Protein AF-A0A0P9RRL9-F1 (afdb_monomer_lite)

Sequence (139 aa):
MTMYTPGNDREITSEVLLKLRGDALPSLPMACKTCPSAMWQITGKPDRPEAVTVRCYCPVMHTFTWDSRNQEEILDCDHLYQEEDEEDGTGPQLSEEEEEAALPPFLRKQREQQRQQALQADAGPELENPETPEYELDA

Radius of gyration: 31.48 Å; chains: 1; bounding box: 91×53×51 Å

Organism: NCBI:txid251654

Secondary structure (DSSP, 8-state):
--PPPPTTS-----HHHHTS-TTTGGGS-HHHHT-TT-EEEEEEETTEEEEEEEEEEETTTTEEEEESS--------GGGGS------S-S----HHHHHHHS-HHHHHHHHHHHHHHHHHTT----PPP-PPP-----

pLDDT: mean 76.35, std 15.4, range [42.28, 93.81]

Foldseek 3Di:
DPDDQQPVNADQPDPQVVPDDNVVVVLAARALRRQPQKDKDWDADPVCPVRTKIWIAHPVVRDTCDIPVRHDHDNDDVSSVDDPPPPPVCDPPQPPVVVLVPDDPVVNVVVVVVVVVVVVVVCDDDDDDDDDDDDDDDD

Structure (mmCIF, N/CA/C/O backbone):
data_AF-A0A0P9RRL9-F1
#
_entry.id   AF-A0A0P9RRL9-F1
#
loop_
_atom_site.group_PDB
_atom_site.id
_atom_site.type_symbol
_atom_site.label_atom_id
_atom_site.label_alt_id
_atom_site.label_comp_id
_atom_site.label_asym_id
_atom_site.label_entity_id
_atom_site.label_seq_id
_atom_site.pdbx_PDB_ins_code
_atom_site.Cartn_x
_atom_site.Cartn_y
_atom_site.Cartn_z
_atom_site.occupancy
_atom_site.B_iso_or_equiv
_atom_site.auth_seq_id
_atom_site.auth_comp_id
_atom_site.auth_asym_id
_atom_site.auth_atom_id
_atom_site.pdbx_PDB_model_num
ATOM 1 N N . MET A 1 1 ? -4.398 -21.112 12.646 1.00 50.50 1 MET A N 1
ATOM 2 C CA . MET A 1 1 ? -4.816 -19.789 12.142 1.00 50.50 1 MET A CA 1
ATOM 3 C C . MET A 1 1 ? -5.561 -20.034 10.852 1.00 50.50 1 MET A C 1
ATOM 5 O O . MET A 1 1 ? -4.993 -20.657 9.969 1.00 50.50 1 MET A O 1
ATOM 9 N N . THR A 1 2 ? -6.834 -19.660 10.776 1.00 55.03 2 THR A N 1
ATOM 10 C CA . THR A 1 2 ? -7.584 -19.743 9.519 1.00 55.03 2 THR A CA 1
ATOM 11 C C . THR A 1 2 ? -7.047 -18.647 8.610 1.00 55.03 2 THR A C 1
ATOM 13 O O . THR A 1 2 ? -7.141 -17.471 8.958 1.00 55.03 2 THR A O 1
ATOM 16 N N . MET A 1 3 ? -6.396 -19.034 7.519 1.00 65.88 3 MET A N 1
ATOM 17 C CA . MET A 1 3 ? -5.848 -18.095 6.547 1.00 65.88 3 MET A CA 1
ATOM 18 C C . MET A 1 3 ? -7.026 -17.495 5.774 1.00 65.88 3 MET A C 1
ATOM 20 O O . MET A 1 3 ? -7.876 -18.228 5.273 1.00 65.88 3 MET A O 1
ATOM 24 N N . TYR A 1 4 ? -7.139 -16.170 5.773 1.00 77.25 4 TYR A N 1
ATOM 25 C CA . TYR A 1 4 ? -8.175 -15.479 5.013 1.00 77.25 4 TYR A CA 1
ATOM 26 C C . TYR A 1 4 ? -7.800 -15.491 3.528 1.00 77.25 4 TYR A C 1
ATOM 28 O O . TYR A 1 4 ? -6.704 -15.056 3.175 1.00 77.25 4 TYR A O 1
ATOM 36 N N . THR A 1 5 ? -8.713 -15.952 2.674 1.00 78.25 5 THR A N 1
ATOM 37 C CA . THR A 1 5 ? -8.552 -15.936 1.214 1.00 78.25 5 THR A CA 1
ATOM 38 C C . THR A 1 5 ? -9.374 -14.784 0.625 1.00 78.25 5 THR A C 1
ATOM 40 O O . THR A 1 5 ? -10.590 -14.735 0.841 1.00 78.25 5 THR A O 1
ATOM 43 N N . PRO A 1 6 ? -8.749 -13.832 -0.090 1.00 80.81 6 PRO A N 1
ATOM 44 C CA . PRO A 1 6 ? -9.465 -12.795 -0.829 1.00 80.81 6 PRO A CA 1
ATOM 45 C C . PRO A 1 6 ? -10.411 -13.376 -1.891 1.00 80.81 6 PRO A C 1
ATOM 47 O O . PRO A 1 6 ? -10.122 -14.402 -2.491 1.00 80.81 6 PRO A O 1
ATOM 50 N N . GLY A 1 7 ? -11.532 -12.699 -2.161 1.00 78.31 7 GLY A N 1
ATOM 51 C CA . GLY A 1 7 ? -12.529 -13.148 -3.148 1.00 78.31 7 GLY A CA 1
ATOM 52 C C . GLY A 1 7 ? -12.165 -12.904 -4.619 1.00 78.31 7 GLY A C 1
ATOM 53 O O . GLY A 1 7 ? -13.002 -13.137 -5.480 1.00 78.31 7 GLY A O 1
ATOM 54 N N . ASN A 1 8 ? -10.965 -12.391 -4.901 1.00 78.88 8 ASN A N 1
ATOM 55 C CA . ASN A 1 8 ? -10.467 -12.068 -6.243 1.00 78.88 8 ASN A CA 1
ATOM 56 C C . ASN A 1 8 ? -9.329 -13.004 -6.695 1.00 78.88 8 ASN A C 1
ATOM 58 O O . ASN A 1 8 ? -8.570 -12.632 -7.585 1.00 78.88 8 ASN A O 1
ATOM 62 N N . ASP A 1 9 ? -9.171 -14.158 -6.035 1.00 80.56 9 ASP A N 1
ATOM 63 C CA . ASP A 1 9 ? -8.135 -15.178 -6.279 1.00 80.56 9 ASP A CA 1
ATO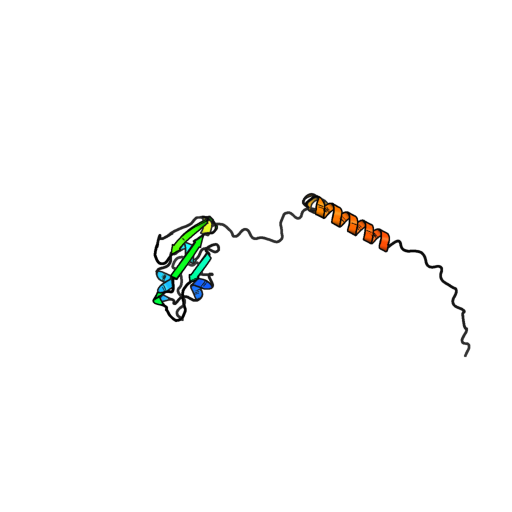M 64 C C . ASP A 1 9 ? -6.678 -14.680 -6.206 1.00 80.56 9 ASP A C 1
ATOM 66 O O . ASP A 1 9 ? -5.743 -15.423 -6.495 1.00 80.56 9 ASP A O 1
ATOM 70 N N . ARG A 1 10 ? -6.460 -13.433 -5.771 1.00 82.25 10 ARG A N 1
ATOM 71 C CA . ARG A 1 10 ? -5.133 -12.864 -5.536 1.00 82.25 10 ARG A CA 1
ATOM 72 C C . ARG A 1 10 ? -4.693 -13.122 -4.103 1.00 82.25 10 ARG A C 1
ATOM 74 O O . ARG A 1 10 ? -5.479 -13.003 -3.162 1.00 82.25 10 ARG A O 1
ATOM 81 N N . GLU A 1 11 ? -3.414 -13.424 -3.930 1.00 86.69 11 GLU A N 1
ATOM 82 C CA . GLU A 1 11 ? -2.833 -13.676 -2.616 1.00 86.69 11 GLU A CA 1
ATOM 83 C C . GLU A 1 11 ? -2.453 -12.371 -1.903 1.00 86.69 11 GLU A C 1
ATOM 85 O O . GLU A 1 11 ? -2.082 -11.370 -2.518 1.00 86.69 11 GLU A O 1
ATOM 90 N N . ILE A 1 12 ? -2.552 -12.374 -0.571 1.00 87.50 12 ILE A N 1
ATOM 91 C CA . ILE A 1 12 ? -2.025 -11.286 0.257 1.00 87.50 12 ILE A CA 1
ATOM 92 C C . ILE A 1 12 ? -0.543 -11.571 0.491 1.00 87.50 12 ILE A C 1
ATOM 94 O O . ILE A 1 12 ? -0.203 -12.471 1.255 1.00 87.50 12 ILE A O 1
ATOM 98 N N . THR A 1 13 ? 0.327 -10.775 -0.124 1.00 85.06 13 THR A N 1
ATOM 99 C CA . THR A 1 13 ? 1.790 -10.915 -0.016 1.00 85.06 13 THR A CA 1
ATOM 100 C C . THR A 1 13 ? 2.397 -10.083 1.119 1.00 85.06 13 THR A C 1
ATOM 102 O O . THR A 1 13 ? 3.557 -10.256 1.481 1.00 85.06 13 THR A O 1
ATOM 105 N N . SER A 1 14 ? 1.628 -9.169 1.720 1.00 86.94 14 SER A N 1
ATOM 106 C CA . SER A 1 14 ? 2.142 -8.277 2.760 1.00 86.94 14 SER A CA 1
ATOM 107 C C . SER A 1 14 ? 2.392 -9.003 4.086 1.00 86.94 14 SER A C 1
ATOM 109 O O . SER A 1 14 ? 1.462 -9.308 4.834 1.00 86.94 14 SER A O 1
ATOM 111 N N . GLU A 1 15 ? 3.666 -9.137 4.456 1.00 87.31 15 GLU A N 1
ATOM 112 C CA . GLU A 1 15 ? 4.121 -9.639 5.764 1.00 87.31 15 GLU A CA 1
ATOM 113 C C . GLU A 1 15 ? 3.523 -8.894 6.964 1.00 87.31 15 GLU A C 1
ATOM 115 O O . GLU A 1 15 ? 3.388 -9.431 8.066 1.00 87.31 15 GLU A O 1
ATOM 120 N N . VAL A 1 16 ? 3.177 -7.621 6.780 1.00 89.44 16 VAL A N 1
ATOM 121 C CA . VAL A 1 16 ? 2.539 -6.821 7.826 1.00 89.44 16 VAL A CA 1
ATOM 122 C C . VAL A 1 16 ? 1.093 -7.265 8.023 1.00 89.44 16 VAL A C 1
ATOM 124 O O . VAL A 1 16 ? 0.664 -7.442 9.161 1.00 89.44 16 VAL A O 1
ATOM 127 N N . LEU A 1 17 ? 0.361 -7.513 6.936 1.00 87.31 17 LEU A N 1
ATOM 128 C CA . LEU A 1 17 ? -1.011 -8.011 7.003 1.00 87.31 17 LEU A CA 1
ATOM 129 C C . LEU A 1 17 ? -1.086 -9.445 7.528 1.00 87.31 17 LEU A C 1
ATOM 131 O O . LEU A 1 17 ? -1.991 -9.752 8.299 1.00 87.31 17 LEU A O 1
ATOM 135 N N . LEU A 1 18 ? -0.113 -10.298 7.199 1.00 86.44 18 LEU A N 1
ATOM 136 C CA . LEU A 1 18 ? -0.049 -11.675 7.708 1.00 86.44 18 LEU A CA 1
ATOM 137 C C . LEU A 1 18 ? 0.092 -11.754 9.240 1.00 86.44 18 LEU A C 1
ATOM 139 O O . LEU A 1 18 ? -0.244 -12.772 9.844 1.00 86.44 18 LEU A O 1
ATOM 143 N N . LYS A 1 19 ? 0.543 -10.674 9.890 1.00 84.50 19 LYS A N 1
ATOM 144 C CA . LYS A 1 19 ? 0.624 -10.562 11.358 1.00 84.50 19 LYS A CA 1
ATOM 145 C C . LYS A 1 19 ? -0.695 -10.140 12.006 1.00 84.50 19 LYS A C 1
ATOM 147 O O . LYS A 1 19 ? -0.826 -10.243 13.228 1.00 84.50 19 LYS A O 1
ATOM 152 N N . LEU A 1 20 ? -1.659 -9.644 11.228 1.00 80.75 20 LEU A N 1
ATOM 153 C CA . LEU A 1 20 ? -2.987 -9.315 11.736 1.00 80.75 20 LEU A CA 1
ATOM 154 C C . LEU A 1 20 ? -3.782 -10.591 12.011 1.00 80.75 20 LEU A C 1
ATOM 156 O O . LEU A 1 20 ? -3.597 -11.634 11.384 1.00 80.75 20 LEU A O 1
ATOM 160 N N . ARG A 1 21 ? -4.704 -10.507 12.970 1.00 71.12 21 ARG A N 1
ATOM 161 C CA . ARG A 1 21 ? -5.669 -11.584 13.185 1.00 71.12 21 ARG A CA 1
ATOM 162 C C . ARG A 1 21 ? -6.618 -11.659 11.984 1.00 71.12 21 ARG A C 1
ATOM 164 O O . ARG A 1 21 ? -6.979 -10.635 11.406 1.00 71.12 21 ARG A O 1
ATOM 171 N N . GLY A 1 22 ? -7.012 -12.877 11.611 1.00 70.44 22 GLY A N 1
ATOM 172 C CA . GLY A 1 22 ? -7.790 -13.128 10.392 1.00 70.44 22 GLY A CA 1
ATOM 173 C C . GLY A 1 22 ? -9.167 -12.456 10.350 1.00 70.44 22 GLY A C 1
ATOM 174 O O . GLY A 1 22 ? -9.708 -12.271 9.269 1.00 70.44 22 GLY A O 1
ATOM 175 N N . ASP A 1 23 ? -9.716 -12.052 11.495 1.00 76.19 23 ASP A N 1
ATOM 176 C CA . ASP A 1 23 ? -10.965 -11.294 11.628 1.00 76.19 23 ASP A CA 1
ATOM 177 C C . ASP A 1 23 ? -10.827 -9.805 11.271 1.00 76.19 23 ASP A C 1
ATOM 179 O O . ASP A 1 23 ? -11.816 -9.184 10.892 1.00 76.19 23 ASP A O 1
ATOM 183 N N . ALA A 1 24 ? -9.619 -9.236 11.333 1.00 77.81 24 ALA A N 1
ATOM 184 C CA . ALA A 1 24 ? -9.356 -7.843 10.961 1.00 77.81 24 ALA A CA 1
ATOM 185 C C . ALA A 1 24 ? -9.098 -7.655 9.454 1.00 77.81 24 ALA A C 1
ATOM 187 O O . ALA A 1 24 ? -9.211 -6.546 8.937 1.00 77.81 24 ALA A O 1
ATOM 188 N N . LEU A 1 25 ? -8.746 -8.727 8.737 1.00 84.19 25 LEU A N 1
ATOM 189 C CA . LEU A 1 25 ? -8.428 -8.673 7.305 1.00 84.19 25 LEU A CA 1
ATOM 190 C C . LEU A 1 25 ? -9.636 -8.341 6.406 1.00 84.19 25 LEU A C 1
ATOM 192 O O . LEU A 1 25 ? -9.457 -7.562 5.469 1.00 84.19 25 LEU A O 1
ATOM 196 N N . PRO A 1 26 ? -10.858 -8.857 6.655 1.00 83.19 26 PRO A N 1
ATOM 197 C CA . PRO A 1 26 ? -12.025 -8.545 5.831 1.00 83.19 26 PRO A CA 1
ATOM 198 C C . PRO A 1 26 ? -12.428 -7.066 5.821 1.00 83.19 26 PRO A C 1
ATOM 200 O O . PRO A 1 26 ? -13.042 -6.637 4.852 1.00 83.19 26 PRO A O 1
ATOM 203 N N . SER A 1 27 ? -12.092 -6.290 6.859 1.00 82.25 27 SER A N 1
ATOM 204 C CA . SER A 1 27 ? -12.400 -4.851 6.927 1.00 82.25 27 SER A CA 1
ATOM 205 C C . SER A 1 27 ? -11.394 -3.960 6.191 1.00 82.25 27 SER A C 1
ATOM 207 O O . SER A 1 27 ? -11.541 -2.742 6.195 1.00 82.25 27 SER A O 1
ATOM 209 N N . LEU A 1 28 ? -10.340 -4.540 5.612 1.00 85.00 28 LEU A N 1
ATOM 210 C CA . LEU A 1 28 ? -9.333 -3.792 4.863 1.00 85.00 28 LEU A CA 1
ATOM 211 C C . LEU A 1 28 ? -9.710 -3.695 3.374 1.00 85.00 28 LEU A C 1
ATOM 213 O O . LEU A 1 28 ? -10.262 -4.652 2.819 1.00 85.00 28 LEU A O 1
ATOM 217 N N . PRO A 1 29 ? -9.356 -2.589 2.691 1.00 86.75 29 PRO A N 1
ATOM 218 C CA . PRO A 1 29 ? -9.648 -2.385 1.275 1.00 86.75 29 PRO A CA 1
ATOM 219 C C . PRO A 1 29 ? -9.068 -3.502 0.403 1.00 86.75 29 PRO A C 1
ATOM 221 O O . PRO A 1 29 ? -7.883 -3.844 0.487 1.00 86.75 29 PRO A O 1
ATOM 224 N N . MET A 1 30 ? -9.921 -4.064 -0.459 1.00 84.9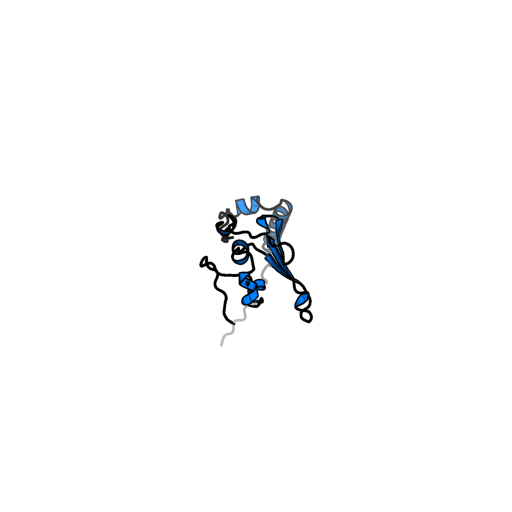4 30 MET A N 1
ATOM 225 C CA . MET A 1 30 ? -9.588 -5.237 -1.267 1.00 84.94 30 MET A CA 1
ATOM 226 C C . MET A 1 30 ? -8.501 -4.959 -2.306 1.00 84.94 30 MET A C 1
ATOM 228 O O . MET A 1 30 ? -7.627 -5.807 -2.480 1.00 84.94 30 MET A O 1
ATOM 232 N N . ALA A 1 31 ? -8.503 -3.788 -2.948 1.00 89.62 31 ALA A N 1
ATOM 233 C CA . ALA A 1 31 ? -7.460 -3.449 -3.908 1.00 89.62 31 ALA A CA 1
ATOM 234 C C . ALA A 1 31 ? -6.088 -3.376 -3.216 1.00 89.62 31 ALA A C 1
ATOM 236 O O . ALA A 1 31 ? -5.162 -4.108 -3.555 1.00 89.62 31 ALA A O 1
ATOM 237 N N . CYS A 1 32 ? -5.968 -2.565 -2.162 1.00 91.12 32 CYS A N 1
ATOM 238 C CA . CYS A 1 32 ? -4.683 -2.332 -1.502 1.00 91.12 32 CYS A CA 1
ATOM 239 C C . CYS A 1 32 ? -4.120 -3.557 -0.767 1.00 91.12 32 CYS A C 1
ATOM 241 O O . CYS A 1 32 ? -2.904 -3.664 -0.631 1.00 91.12 32 CYS A O 1
ATOM 243 N N . LYS A 1 33 ? -4.951 -4.493 -0.284 1.00 89.44 33 LYS A N 1
ATOM 244 C CA . LYS A 1 33 ? -4.440 -5.693 0.412 1.00 89.44 33 LYS A CA 1
ATOM 245 C C . LYS A 1 33 ? -3.726 -6.684 -0.521 1.00 89.44 33 LYS A C 1
ATOM 247 O O . LYS A 1 33 ? -2.947 -7.497 -0.038 1.00 89.44 33 LYS A O 1
ATOM 252 N N . THR A 1 34 ? -4.015 -6.625 -1.825 1.00 90.12 34 THR A N 1
ATOM 253 C CA . THR A 1 34 ? -3.434 -7.505 -2.863 1.00 90.12 34 THR A CA 1
ATOM 254 C C . THR A 1 34 ? -2.515 -6.755 -3.832 1.00 90.12 34 THR A C 1
ATOM 256 O O . THR A 1 34 ? -2.052 -7.326 -4.813 1.00 90.12 34 THR A O 1
ATOM 259 N N . CYS A 1 35 ? -2.256 -5.470 -3.572 1.00 90.56 35 CYS A N 1
ATOM 260 C CA . CYS A 1 35 ? -1.373 -4.648 -4.390 1.00 90.56 35 CYS A CA 1
ATOM 261 C C . CYS A 1 35 ? 0.090 -4.862 -3.981 1.00 90.56 35 CYS A C 1
ATOM 263 O O . CYS A 1 35 ? 0.399 -4.658 -2.803 1.00 90.56 35 CYS A O 1
ATOM 265 N N . PRO A 1 36 ? 0.997 -5.192 -4.919 1.00 87.88 36 PRO A N 1
ATOM 266 C CA . PRO A 1 36 ? 2.409 -5.419 -4.601 1.00 87.88 36 PRO A CA 1
ATOM 267 C C . PRO A 1 36 ? 3.105 -4.147 -4.107 1.00 87.88 36 PRO A C 1
ATOM 269 O O . PRO A 1 36 ? 3.972 -4.193 -3.239 1.00 87.88 36 PRO A O 1
ATOM 272 N N . SER A 1 37 ? 2.677 -2.980 -4.591 1.00 90.50 37 SER A N 1
ATOM 273 C CA . SER A 1 37 ? 3.256 -1.696 -4.188 1.00 90.50 37 SER A CA 1
ATOM 274 C C . SER A 1 37 ? 2.655 -1.123 -2.902 1.00 90.50 37 SER A C 1
ATOM 276 O O . SER A 1 37 ? 3.139 -0.106 -2.406 1.00 90.50 37 SER A O 1
ATOM 278 N N . ALA A 1 38 ? 1.592 -1.713 -2.348 1.00 92.62 38 ALA A N 1
ATOM 279 C CA . ALA A 1 38 ? 0.967 -1.182 -1.141 1.00 92.62 38 ALA A CA 1
ATOM 280 C C . ALA A 1 38 ? 1.846 -1.415 0.094 1.00 92.62 38 ALA A C 1
ATOM 282 O O . ALA A 1 38 ? 2.149 -2.546 0.477 1.00 92.62 38 ALA A O 1
ATOM 283 N N . MET A 1 39 ? 2.197 -0.328 0.782 1.00 93.75 39 MET A N 1
ATOM 284 C CA . MET A 1 39 ? 2.975 -0.394 2.013 1.00 93.75 39 MET A CA 1
ATOM 285 C C . MET A 1 39 ? 2.055 -0.348 3.229 1.00 93.75 39 MET A C 1
ATOM 287 O O . MET A 1 39 ? 1.491 0.693 3.573 1.00 93.75 39 MET A O 1
ATOM 291 N N . TRP A 1 40 ? 1.936 -1.486 3.907 1.00 93.38 40 TRP A N 1
ATOM 292 C CA . TRP A 1 40 ? 1.155 -1.623 5.132 1.00 93.38 40 TRP A CA 1
ATOM 293 C C . TRP A 1 40 ? 2.015 -1.388 6.368 1.00 93.38 40 TRP A C 1
ATOM 295 O O . TRP A 1 40 ? 3.142 -1.866 6.464 1.00 93.38 40 TRP A O 1
ATOM 305 N N . GLN A 1 41 ? 1.472 -0.664 7.342 1.00 92.56 41 GLN A N 1
ATOM 306 C CA . GLN A 1 41 ? 2.142 -0.357 8.601 1.00 92.56 41 GLN A CA 1
ATOM 307 C C . GLN A 1 41 ? 1.206 -0.644 9.772 1.00 92.56 41 GLN A C 1
ATOM 309 O O . GLN A 1 41 ? 0.059 -0.198 9.784 1.00 92.56 41 GLN A O 1
ATOM 314 N N . ILE A 1 42 ? 1.720 -1.349 10.779 1.00 89.38 42 ILE A N 1
ATOM 315 C CA . ILE A 1 42 ? 1.072 -1.505 12.082 1.00 89.38 42 ILE A CA 1
ATOM 316 C C . ILE A 1 42 ? 1.844 -0.635 13.066 1.00 89.38 42 ILE A C 1
ATOM 318 O O . ILE A 1 42 ? 3.038 -0.840 13.279 1.00 89.38 42 ILE A O 1
ATOM 322 N N . THR A 1 43 ? 1.170 0.337 13.669 1.00 87.38 43 THR A N 1
ATOM 323 C CA . THR A 1 43 ? 1.760 1.218 14.683 1.00 87.38 43 THR A CA 1
ATOM 324 C C . THR A 1 43 ? 0.923 1.179 15.950 1.00 87.38 43 THR A C 1
ATOM 326 O O . THR A 1 43 ? -0.292 1.044 15.886 1.00 87.38 43 THR A O 1
ATOM 329 N N . GLY A 1 44 ? 1.559 1.266 17.112 1.00 85.25 44 GLY A N 1
ATOM 330 C CA . GLY A 1 44 ? 0.892 1.133 18.406 1.00 85.25 44 GLY A CA 1
ATOM 331 C C . GLY A 1 44 ? 1.775 0.383 19.389 1.00 85.25 44 GLY A C 1
ATOM 332 O O . GLY A 1 44 ? 2.919 0.050 19.071 1.00 85.25 44 GLY A O 1
ATOM 333 N N . LYS A 1 45 ? 1.261 0.132 20.595 1.00 80.75 45 LYS A N 1
ATOM 334 C CA . LYS A 1 45 ? 2.000 -0.632 21.601 1.00 80.75 45 LYS A CA 1
ATOM 335 C C . LYS A 1 45 ? 1.411 -2.038 21.768 1.00 80.75 45 LYS A C 1
ATOM 337 O O . LYS A 1 45 ? 0.191 -2.149 21.859 1.00 80.75 45 LYS A O 1
ATOM 342 N N . PRO A 1 46 ? 2.232 -3.102 21.850 1.00 73.00 46 PRO A N 1
ATOM 343 C CA . PRO A 1 46 ? 1.736 -4.477 21.975 1.00 73.00 46 PRO A CA 1
ATOM 344 C C . PRO A 1 46 ? 0.901 -4.726 23.239 1.00 73.00 46 PRO A C 1
ATOM 346 O O . PRO A 1 46 ? 0.001 -5.558 23.232 1.00 73.00 46 PRO A O 1
ATOM 349 N N . ASP A 1 47 ? 1.194 -3.999 24.319 1.00 82.00 47 ASP A N 1
ATOM 350 C CA . ASP A 1 47 ? 0.488 -4.039 25.605 1.00 82.00 47 ASP A CA 1
ATOM 351 C C . ASP A 1 47 ? -0.871 -3.322 25.578 1.00 82.00 47 ASP A C 1
ATOM 353 O O . ASP A 1 47 ? -1.643 -3.443 26.528 1.00 82.00 47 ASP A O 1
ATOM 357 N N . ARG A 1 48 ? -1.168 -2.584 24.501 1.00 82.38 48 ARG A N 1
ATOM 358 C CA . ARG A 1 48 ? -2.394 -1.798 24.313 1.00 82.38 48 ARG A CA 1
ATOM 359 C C . ARG A 1 48 ? -2.986 -2.054 22.931 1.00 82.38 48 ARG A C 1
ATOM 361 O O . ARG A 1 48 ? -2.791 -1.237 22.024 1.00 82.38 48 ARG A O 1
ATOM 368 N N . PRO A 1 49 ? -3.681 -3.187 22.739 1.00 75.19 49 PRO A N 1
ATOM 369 C CA . PRO A 1 49 ? -4.257 -3.551 21.447 1.00 75.19 49 PRO A CA 1
ATOM 370 C C . PRO A 1 49 ? -5.211 -2.480 20.896 1.00 75.19 49 PRO A C 1
ATOM 372 O O . PRO A 1 49 ? -5.293 -2.302 19.688 1.00 75.19 49 PRO A O 1
ATOM 375 N N . GLU A 1 50 ? -5.875 -1.712 21.757 1.00 78.50 50 GLU A N 1
ATOM 376 C CA . GLU A 1 50 ? -6.750 -0.595 21.390 1.00 78.50 50 GLU A CA 1
ATOM 377 C C . GLU A 1 50 ? -6.011 0.607 20.780 1.00 78.50 50 GLU A C 1
ATOM 379 O O . GLU A 1 50 ? -6.617 1.430 20.098 1.00 78.50 50 GLU A O 1
ATOM 384 N N . ALA A 1 51 ? -4.703 0.722 21.024 1.00 79.38 51 ALA A N 1
ATOM 385 C CA . ALA A 1 51 ? -3.848 1.755 20.447 1.00 79.38 51 ALA A CA 1
ATOM 386 C C . ALA A 1 51 ? -3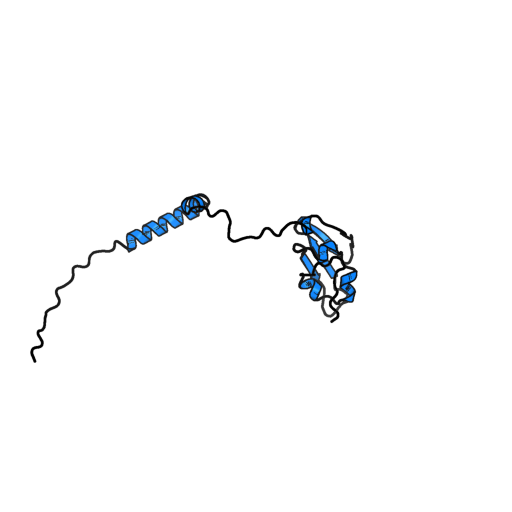.165 1.296 19.150 1.00 79.38 51 ALA A C 1
ATOM 388 O O . 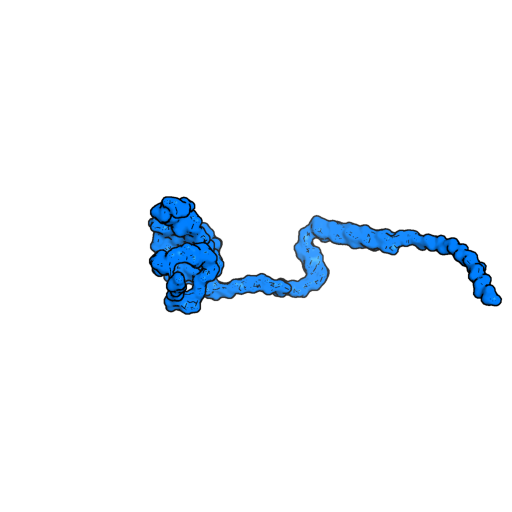ALA A 1 51 ? -2.405 2.065 18.555 1.00 79.38 51 ALA A O 1
ATOM 389 N N . VAL A 1 52 ? -3.395 0.048 18.729 1.00 83.81 52 VAL A N 1
ATOM 390 C CA . VAL A 1 52 ? -2.882 -0.475 17.468 1.00 83.81 52 VAL A CA 1
ATOM 391 C C . VAL A 1 52 ? -3.689 0.125 16.325 1.00 83.81 52 VAL A C 1
ATOM 393 O O . VAL A 1 52 ? -4.908 0.011 16.261 1.00 83.81 52 VAL A O 1
ATOM 396 N N . THR A 1 53 ? -2.987 0.763 15.402 1.00 86.81 53 THR A N 1
ATOM 397 C CA . THR A 1 53 ? -3.540 1.341 14.185 1.00 86.81 53 THR A CA 1
ATOM 398 C C . THR A 1 53 ? -2.852 0.720 12.986 1.00 86.81 53 THR A C 1
ATOM 400 O O . THR A 1 53 ? -1.635 0.510 12.975 1.00 86.81 53 THR A O 1
ATOM 403 N N . VAL A 1 54 ? -3.656 0.424 11.974 1.00 88.38 54 VAL A N 1
ATOM 404 C CA . VAL A 1 54 ? -3.194 -0.075 10.684 1.00 88.38 54 VAL A CA 1
ATOM 405 C C . VAL A 1 54 ? -3.333 1.061 9.678 1.00 88.38 54 VAL A C 1
ATOM 407 O O . VAL A 1 54 ? -4.320 1.804 9.712 1.00 88.38 54 VAL A O 1
ATOM 410 N N . ARG A 1 55 ? -2.325 1.235 8.826 1.00 92.12 55 ARG A N 1
ATOM 411 C CA . ARG A 1 55 ? -2.301 2.253 7.771 1.00 92.12 55 ARG A CA 1
ATOM 412 C C . ARG A 1 55 ? -1.762 1.644 6.483 1.00 92.12 55 ARG A C 1
ATOM 414 O O . ARG A 1 55 ? -0.870 0.798 6.538 1.00 92.12 55 ARG A O 1
ATOM 421 N N . CYS A 1 56 ? -2.278 2.104 5.353 1.00 92.56 56 CYS A N 1
ATOM 422 C CA . CYS A 1 56 ? -1.809 1.764 4.019 1.00 92.56 56 CYS A CA 1
ATOM 423 C C . CYS A 1 56 ? -1.315 3.031 3.326 1.00 92.56 56 CYS A C 1
ATOM 425 O O . CYS A 1 56 ? -2.061 4.002 3.185 1.00 92.56 56 CYS A O 1
ATOM 427 N N . TYR A 1 57 ? -0.061 3.013 2.891 1.00 93.44 57 TYR A N 1
ATOM 428 C CA . TYR A 1 57 ? 0.519 4.042 2.043 1.00 93.44 57 TYR A CA 1
ATOM 429 C C . TYR A 1 57 ? 0.689 3.504 0.623 1.00 93.44 57 TYR A C 1
ATOM 431 O O . TYR A 1 57 ? 1.258 2.430 0.418 1.00 93.44 57 TYR A O 1
ATOM 439 N N . CYS A 1 58 ? 0.215 4.269 -0.357 1.00 92.94 58 CYS A N 1
ATOM 440 C CA . CYS A 1 58 ? 0.385 3.969 -1.768 1.00 92.94 58 CYS A CA 1
ATOM 441 C C . CYS A 1 58 ? 1.526 4.827 -2.337 1.00 92.94 58 CYS A C 1
ATOM 443 O O . CYS A 1 58 ? 1.366 6.048 -2.424 1.00 92.94 58 CYS A O 1
ATOM 445 N N . PRO A 1 59 ? 2.657 4.228 -2.753 1.00 92.81 59 PRO A N 1
ATOM 446 C CA . PRO A 1 59 ? 3.756 4.970 -3.361 1.00 92.81 59 PRO A CA 1
ATOM 447 C C . PRO A 1 59 ? 3.380 5.542 -4.730 1.00 92.81 59 PRO A C 1
ATOM 449 O O . PRO A 1 59 ? 3.833 6.623 -5.061 1.00 92.81 59 PRO A O 1
ATOM 452 N N . VAL A 1 60 ? 2.488 4.890 -5.477 1.00 92.06 60 VAL A N 1
ATOM 453 C CA . VAL A 1 60 ? 2.043 5.347 -6.806 1.00 92.06 60 VAL A CA 1
ATOM 454 C C . VAL A 1 60 ? 1.276 6.667 -6.717 1.00 92.06 60 VAL A C 1
ATOM 456 O O . VAL A 1 60 ? 1.485 7.578 -7.511 1.00 92.06 60 VAL A O 1
ATOM 459 N N . MET A 1 61 ? 0.409 6.794 -5.710 1.00 90.81 61 MET A N 1
ATOM 460 C CA . MET A 1 61 ? -0.381 8.006 -5.469 1.00 90.81 61 MET A CA 1
ATOM 461 C C . MET A 1 61 ? 0.278 8.977 -4.480 1.00 90.81 61 MET A C 1
ATOM 463 O O . MET A 1 61 ? -0.270 10.045 -4.220 1.00 90.81 61 MET A O 1
ATOM 467 N N . HIS A 1 62 ? 1.420 8.606 -3.892 1.00 93.81 62 HIS A N 1
ATOM 468 C CA . HIS A 1 62 ? 2.096 9.343 -2.820 1.00 93.81 62 HIS A CA 1
ATOM 469 C C . HIS A 1 62 ? 1.172 9.759 -1.658 1.00 93.81 62 HIS A C 1
ATOM 471 O O . HIS A 1 62 ? 1.278 10.863 -1.120 1.00 93.81 62 HIS A O 1
ATOM 477 N N . THR A 1 63 ? 0.243 8.886 -1.260 1.00 91.25 63 THR A N 1
ATOM 478 C CA . THR A 1 63 ? -0.756 9.200 -0.228 1.00 91.25 63 THR A CA 1
ATOM 479 C C . THR A 1 63 ? -1.077 8.004 0.663 1.00 91.25 63 THR A C 1
ATOM 481 O O . THR A 1 63 ? -0.891 6.846 0.280 1.00 91.25 63 THR A O 1
ATOM 484 N N . PHE A 1 64 ? -1.587 8.286 1.862 1.00 91.44 64 PHE A N 1
ATOM 485 C CA . PHE A 1 64 ? -2.220 7.270 2.696 1.00 91.44 64 PHE A CA 1
ATOM 486 C C . PHE A 1 64 ? -3.628 7.015 2.169 1.00 91.44 64 PHE A C 1
ATOM 488 O O . PHE A 1 64 ? -4.499 7.872 2.284 1.00 91.44 64 PHE A O 1
ATOM 495 N N . THR A 1 65 ? -3.834 5.840 1.583 1.00 89.56 65 THR A N 1
ATOM 496 C CA . THR A 1 65 ? -5.111 5.453 0.972 1.00 89.56 65 THR A CA 1
ATOM 497 C C . THR A 1 65 ? -6.099 4.890 1.974 1.00 89.56 65 THR A C 1
ATOM 499 O O . THR A 1 65 ? -7.292 4.854 1.707 1.00 89.56 65 THR A O 1
ATOM 502 N N . TRP A 1 66 ? -5.606 4.425 3.120 1.00 90.75 66 TRP A N 1
ATOM 503 C CA . TRP A 1 66 ? -6.444 3.868 4.165 1.00 90.75 66 TRP A CA 1
ATOM 504 C C . TRP A 1 66 ? -5.757 3.995 5.520 1.00 90.75 66 TRP A C 1
ATOM 506 O O . TRP A 1 66 ? -4.563 3.711 5.659 1.00 90.75 66 TRP A O 1
ATOM 516 N N . ASP A 1 67 ? -6.510 4.368 6.545 1.00 87.38 67 ASP A N 1
ATOM 517 C CA . ASP A 1 67 ? -6.140 4.105 7.927 1.00 87.38 67 ASP A CA 1
ATOM 518 C C . ASP A 1 67 ? -7.370 3.808 8.789 1.00 87.38 67 ASP A C 1
ATOM 520 O O . ASP A 1 67 ? -8.513 4.008 8.389 1.00 87.38 67 ASP A O 1
ATOM 524 N N . SER A 1 68 ? -7.135 3.333 10.012 1.00 78.94 68 SER A N 1
ATOM 525 C CA . SER A 1 68 ? -8.212 3.025 10.968 1.00 78.94 68 SER A CA 1
ATOM 526 C C . SER A 1 68 ? -9.217 4.168 11.223 1.00 78.94 68 SER A C 1
ATOM 528 O O . SER A 1 68 ? -10.319 3.897 11.697 1.00 78.94 68 SER A O 1
ATOM 530 N N . ARG A 1 69 ? -8.861 5.429 10.931 1.00 77.50 69 ARG A N 1
ATOM 531 C CA . ARG A 1 69 ? -9.701 6.620 11.135 1.00 77.50 69 ARG A CA 1
ATOM 532 C C . ARG A 1 69 ? -10.325 7.132 9.834 1.00 77.50 69 ARG A C 1
ATOM 534 O O . ARG A 1 69 ? -11.411 7.699 9.893 1.00 77.50 69 ARG A O 1
ATOM 541 N N . ASN A 1 70 ? -9.658 6.944 8.699 1.00 77.62 70 ASN A N 1
ATOM 542 C CA . ASN A 1 70 ? -10.110 7.331 7.369 1.00 77.62 70 ASN A CA 1
ATOM 543 C C . ASN A 1 70 ? -10.127 6.106 6.441 1.00 77.62 70 ASN A C 1
ATOM 545 O O . ASN A 1 70 ? -9.091 5.681 5.926 1.00 77.62 70 ASN A O 1
ATOM 549 N N . GLN A 1 71 ? -11.318 5.534 6.264 1.00 75.75 71 GLN A N 1
ATOM 550 C CA . GLN A 1 71 ? -11.539 4.241 5.615 1.00 75.75 71 GLN A CA 1
ATOM 551 C C . GLN A 1 71 ? -12.150 4.419 4.224 1.00 75.75 71 GLN A C 1
ATOM 553 O O . GLN A 1 71 ? -13.254 3.952 3.956 1.00 75.75 71 GLN A O 1
ATOM 558 N N . GLU A 1 72 ? -11.459 5.130 3.339 1.00 79.12 72 GLU A N 1
ATOM 559 C CA . GLU A 1 72 ? -11.875 5.163 1.940 1.00 79.12 72 GLU A CA 1
ATOM 560 C C . GLU A 1 72 ? -11.620 3.789 1.302 1.00 79.12 72 GLU A C 1
ATOM 562 O O . GLU A 1 72 ? -10.512 3.246 1.352 1.00 79.12 72 GLU A O 1
ATOM 567 N N . GLU A 1 73 ? -12.671 3.182 0.754 1.00 81.06 73 GLU A N 1
ATOM 568 C CA . GLU A 1 73 ? -12.575 1.870 0.125 1.00 81.06 73 GLU A CA 1
ATOM 569 C C . GLU A 1 73 ? -12.151 2.013 -1.336 1.00 81.06 73 GLU A C 1
ATOM 571 O O . GLU A 1 73 ? -12.935 2.397 -2.203 1.00 81.06 73 GLU A O 1
ATOM 576 N N . ILE A 1 74 ? -10.902 1.646 -1.622 1.00 84.75 74 ILE A N 1
ATOM 577 C CA . ILE A 1 74 ? -10.437 1.456 -2.996 1.00 84.75 74 ILE A CA 1
ATOM 578 C C . ILE A 1 74 ? -10.851 0.051 -3.437 1.00 84.75 74 ILE A C 1
ATOM 580 O O . ILE A 1 74 ? -10.285 -0.951 -2.983 1.00 84.75 74 ILE A O 1
ATOM 584 N N . LEU A 1 75 ? -11.872 -0.011 -4.291 1.00 83.25 75 LEU A N 1
ATOM 585 C CA . LEU A 1 75 ? -12.426 -1.267 -4.803 1.00 83.25 75 LEU A CA 1
ATOM 586 C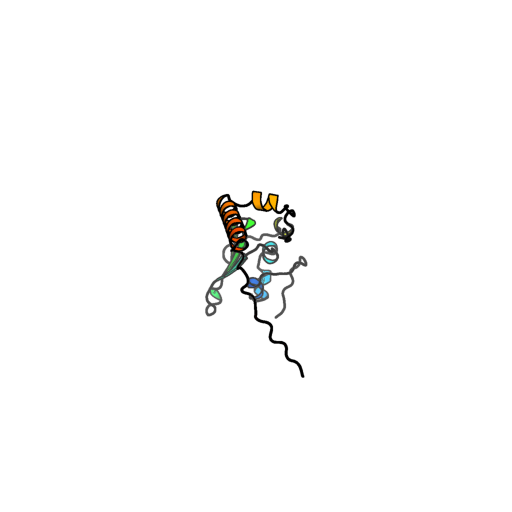 C . LEU A 1 75 ? -11.582 -1.852 -5.939 1.00 83.25 75 LEU A C 1
ATOM 588 O O . LEU A 1 75 ? -11.408 -3.066 -5.994 1.00 83.25 75 LEU A O 1
ATOM 592 N N . ASP A 1 76 ? -11.037 -0.992 -6.800 1.00 88.00 76 ASP A N 1
ATOM 593 C CA . ASP A 1 76 ? -10.221 -1.374 -7.952 1.00 88.00 76 ASP A CA 1
ATOM 594 C C . ASP A 1 76 ? -9.157 -0.300 -8.232 1.00 88.00 76 ASP A C 1
ATOM 596 O O . ASP A 1 76 ? -9.346 0.871 -7.891 1.00 88.00 76 ASP A O 1
ATOM 600 N N . CYS A 1 77 ? -8.015 -0.693 -8.793 1.00 90.25 77 CYS A N 1
ATOM 601 C CA . CYS A 1 77 ? -6.878 0.199 -9.029 1.00 90.25 77 CYS A CA 1
ATOM 602 C C . CYS A 1 77 ? -6.060 -0.282 -10.227 1.00 90.25 77 CYS A C 1
ATOM 604 O O . CYS A 1 77 ? -5.567 -1.402 -10.200 1.00 90.25 77 CYS A O 1
ATOM 606 N N . ASP A 1 78 ? -5.828 0.577 -11.221 1.00 90.25 78 ASP A N 1
ATOM 607 C CA . ASP A 1 78 ? -5.096 0.209 -12.445 1.00 90.25 78 ASP A CA 1
ATOM 608 C C . ASP A 1 78 ? -3.680 -0.321 -12.176 1.00 90.25 78 ASP A C 1
ATOM 610 O O . ASP A 1 78 ? -3.191 -1.197 -12.886 1.00 90.25 78 ASP A O 1
ATOM 614 N N . HIS A 1 79 ? -3.042 0.145 -11.099 1.00 89.19 79 HIS A N 1
ATOM 615 C CA . HIS A 1 79 ? -1.720 -0.329 -10.684 1.00 89.19 79 HIS A CA 1
ATOM 616 C C . HIS A 1 79 ? -1.690 -1.827 -10.353 1.00 89.19 79 HIS A C 1
ATOM 618 O O . HIS A 1 79 ? -0.654 -2.467 -10.452 1.00 89.19 79 HIS A O 1
ATOM 624 N N . LEU A 1 80 ? -2.834 -2.414 -9.986 1.00 87.81 80 LEU A N 1
ATOM 625 C CA . LEU A 1 80 ? -2.965 -3.855 -9.759 1.00 87.81 80 LEU A CA 1
ATOM 626 C C . LEU A 1 80 ? -2.763 -4.697 -11.017 1.00 87.81 80 LEU A C 1
ATOM 628 O O . LEU A 1 80 ? -2.630 -5.917 -10.900 1.00 87.81 80 LEU A O 1
ATOM 632 N N . TYR A 1 81 ? -2.846 -4.083 -12.191 1.00 87.62 81 TYR A N 1
ATOM 633 C CA . TYR A 1 81 ? -2.725 -4.750 -13.481 1.00 87.62 81 TYR A CA 1
ATOM 634 C C . TYR A 1 81 ? -1.455 -4.339 -14.222 1.00 87.62 81 TYR A C 1
ATOM 636 O O . TYR A 1 81 ? -1.232 -4.822 -15.327 1.00 87.62 81 TYR A O 1
ATOM 644 N N . GLN A 1 82 ? -0.639 -3.455 -13.638 1.00 85.38 82 GLN A N 1
ATOM 645 C CA . GLN A 1 82 ? 0.696 -3.208 -14.159 1.00 85.38 82 GLN A CA 1
ATOM 646 C C . GLN A 1 82 ? 1.540 -4.447 -13.896 1.00 85.38 82 GLN A C 1
ATOM 648 O O . GLN A 1 82 ? 1.552 -4.979 -12.783 1.00 85.38 82 GLN A O 1
ATOM 653 N N . GLU A 1 83 ? 2.194 -4.924 -14.947 1.00 76.06 83 GLU A N 1
ATOM 654 C CA . GLU A 1 83 ? 3.248 -5.914 -14.809 1.00 76.06 83 GLU A CA 1
ATOM 655 C C . GLU A 1 83 ? 4.309 -5.285 -13.902 1.00 76.06 83 GLU A C 1
ATOM 657 O O . GLU A 1 83 ? 4.638 -4.104 -14.050 1.00 76.06 83 GLU A O 1
ATOM 662 N N . GLU A 1 84 ? 4.765 -6.029 -12.892 1.00 66.62 84 GLU A N 1
ATOM 663 C CA . GLU A 1 84 ? 6.005 -5.649 -12.228 1.00 66.62 84 GLU A CA 1
ATOM 664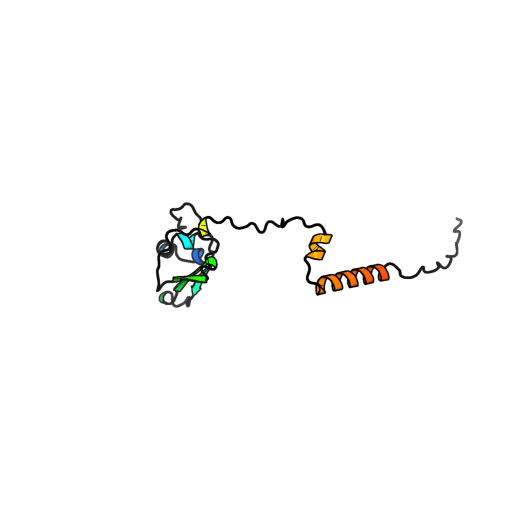 C C . GLU A 1 84 ? 7.023 -5.627 -13.358 1.00 66.62 84 GLU A C 1
ATOM 666 O O . GLU A 1 84 ? 7.253 -6.678 -13.954 1.00 66.62 84 GLU A O 1
ATOM 671 N N . ASP A 1 85 ? 7.519 -4.436 -13.726 1.00 57.16 85 ASP A N 1
ATOM 672 C CA . ASP A 1 85 ? 8.672 -4.331 -14.609 1.00 57.16 85 ASP A CA 1
ATOM 673 C C . ASP A 1 85 ? 9.707 -5.221 -13.941 1.00 57.16 85 ASP A C 1
ATOM 675 O O . ASP A 1 85 ? 10.253 -4.874 -12.886 1.00 57.16 85 ASP A O 1
ATOM 679 N N . GLU A 1 86 ? 9.879 -6.425 -14.483 1.00 51.59 86 GLU A N 1
ATOM 680 C CA . GLU A 1 86 ? 10.980 -7.269 -14.120 1.00 51.59 86 GLU A CA 1
ATOM 681 C C . GLU A 1 86 ? 12.161 -6.332 -14.347 1.00 51.59 86 GLU A C 1
ATOM 683 O O . GLU A 1 86 ? 12.462 -5.931 -15.474 1.00 51.59 86 GLU A O 1
ATOM 688 N N . GLU A 1 87 ? 12.846 -5.950 -13.269 1.00 49.16 87 GLU A N 1
ATOM 689 C CA . GLU A 1 87 ? 14.261 -5.617 -13.345 1.00 49.16 87 GLU A CA 1
ATOM 690 C C . GLU A 1 87 ? 14.977 -6.938 -13.673 1.00 49.16 87 GLU A C 1
ATOM 692 O O . GLU A 1 87 ? 15.800 -7.473 -12.934 1.00 49.16 87 GLU A O 1
ATOM 697 N N . ASP A 1 88 ? 14.555 -7.514 -14.795 1.00 42.41 88 ASP A N 1
ATOM 698 C CA . ASP A 1 88 ? 15.258 -8.405 -15.649 1.00 42.41 88 ASP A CA 1
ATOM 699 C C . ASP A 1 88 ? 16.623 -7.739 -15.743 1.00 42.41 88 ASP A C 1
ATOM 701 O O . ASP A 1 88 ? 16.765 -6.593 -16.190 1.00 42.41 88 ASP A O 1
ATOM 705 N N . GLY A 1 89 ? 17.652 -8.442 -15.281 1.00 46.09 89 GLY A N 1
ATOM 706 C CA . GLY A 1 89 ? 19.058 -8.105 -15.502 1.00 46.09 89 GLY A CA 1
ATOM 707 C C . GLY A 1 89 ? 19.433 -8.133 -16.991 1.00 46.09 89 GLY A C 1
ATOM 708 O O . GLY A 1 89 ? 20.540 -8.516 -17.353 1.00 46.09 89 GLY A O 1
ATOM 709 N N . THR A 1 90 ? 18.494 -7.759 -17.848 1.00 45.09 90 THR A N 1
ATOM 710 C CA . THR A 1 90 ? 18.539 -7.500 -19.267 1.00 45.09 90 THR A CA 1
ATOM 711 C C . THR A 1 90 ? 17.921 -6.122 -19.498 1.00 45.09 90 THR A C 1
ATOM 713 O O . THR A 1 90 ? 16.990 -5.949 -20.283 1.00 45.09 90 THR A O 1
ATOM 716 N N . GLY A 1 91 ? 18.532 -5.089 -18.907 1.00 52.69 91 GLY A N 1
ATOM 717 C CA . GLY A 1 91 ? 18.670 -3.847 -19.669 1.00 52.69 91 GLY A CA 1
ATOM 718 C C . GLY A 1 91 ? 19.229 -4.183 -21.065 1.00 52.69 91 GLY A C 1
ATOM 719 O O . GLY A 1 91 ? 19.810 -5.265 -21.236 1.00 52.69 91 GLY A O 1
ATOM 720 N N . PRO A 1 92 ? 19.060 -3.318 -22.086 1.00 55.53 92 PRO A N 1
ATOM 721 C CA . PRO A 1 92 ? 19.679 -3.559 -23.387 1.00 55.53 92 PRO A CA 1
ATOM 722 C C . PRO A 1 92 ? 21.124 -3.988 -23.137 1.00 55.53 92 PRO A C 1
ATOM 724 O O . PRO A 1 92 ? 21.798 -3.317 -22.355 1.00 55.53 92 PRO A O 1
ATOM 727 N N . GLN A 1 93 ? 21.570 -5.127 -23.682 1.00 55.16 93 GLN A N 1
ATOM 728 C CA . GLN A 1 93 ? 22.980 -5.512 -23.602 1.00 55.16 93 GLN A CA 1
ATOM 729 C C . GLN A 1 93 ? 23.762 -4.460 -24.387 1.00 55.16 93 GLN A C 1
ATOM 731 O O . GLN A 1 93 ? 24.002 -4.612 -25.583 1.00 55.16 93 GLN A O 1
ATOM 736 N N . LEU A 1 94 ? 24.044 -3.340 -23.729 1.00 60.69 94 LEU A N 1
ATOM 737 C CA . LEU A 1 94 ? 24.868 -2.271 -24.240 1.00 60.69 94 LEU A CA 1
ATOM 738 C C . LEU A 1 94 ? 26.246 -2.881 -24.448 1.00 60.69 94 LEU A C 1
ATOM 740 O O . LEU A 1 94 ? 26.729 -3.657 -23.616 1.00 60.69 94 LEU A O 1
ATOM 744 N N . SER A 1 95 ? 26.870 -2.567 -25.576 1.00 71.25 95 SER A N 1
ATOM 745 C CA . SER A 1 95 ? 28.270 -2.930 -25.747 1.00 71.25 95 SER A CA 1
ATOM 746 C C . SER A 1 95 ? 29.101 -2.291 -24.627 1.00 71.25 95 SER A C 1
ATOM 748 O O . SER A 1 95 ? 28.707 -1.280 -24.039 1.00 71.25 95 SER A O 1
ATOM 750 N N . GLU A 1 96 ? 30.280 -2.844 -24.335 1.00 67.44 96 GLU A N 1
ATOM 751 C CA . GLU A 1 96 ? 31.189 -2.262 -23.334 1.00 67.44 96 GLU A CA 1
ATOM 752 C C . GLU A 1 96 ? 31.470 -0.767 -23.610 1.00 67.44 96 GLU A C 1
ATOM 754 O O . GLU A 1 96 ? 31.647 0.023 -22.682 1.00 67.44 96 GLU A O 1
ATOM 759 N N . GLU A 1 97 ? 31.443 -0.360 -24.883 1.00 70.19 97 GLU A N 1
ATOM 760 C CA . GLU A 1 97 ? 31.601 1.028 -25.325 1.00 70.19 97 GLU A CA 1
ATOM 761 C C . GLU A 1 97 ? 30.388 1.907 -24.980 1.00 70.19 97 GLU A C 1
ATOM 763 O O . GLU A 1 97 ? 30.547 3.059 -24.571 1.00 70.19 97 GLU A O 1
ATOM 768 N N . GLU A 1 98 ? 29.172 1.380 -25.117 1.00 73.12 98 GLU A N 1
ATOM 769 C CA . GLU A 1 98 ? 27.938 2.091 -24.774 1.00 73.12 98 GLU A CA 1
ATOM 770 C C . GLU A 1 98 ? 27.747 2.209 -23.257 1.00 73.12 98 GLU A C 1
ATOM 772 O O . GLU A 1 98 ? 27.325 3.262 -22.771 1.00 73.12 98 GLU A O 1
ATOM 777 N N . GLU A 1 99 ? 28.125 1.180 -22.495 1.00 74.69 99 GLU A N 1
ATOM 778 C CA . GLU A 1 99 ? 28.121 1.230 -21.032 1.00 74.69 99 GLU A CA 1
ATOM 779 C C . GLU A 1 99 ? 29.135 2.267 -20.519 1.00 74.69 99 GLU A C 1
ATOM 781 O O . GLU A 1 99 ? 28.818 3.098 -19.663 1.00 74.69 99 GLU A O 1
ATOM 786 N N . GLU A 1 100 ? 30.334 2.316 -21.109 1.00 72.00 100 GLU A N 1
ATOM 787 C CA . GLU A 1 100 ? 31.335 3.336 -20.788 1.00 72.00 100 GLU A CA 1
ATOM 788 C C . GLU A 1 100 ? 30.862 4.750 -21.173 1.00 72.00 100 GLU A C 1
ATOM 790 O O . GLU A 1 100 ? 31.095 5.711 -20.431 1.00 72.00 100 GLU A O 1
ATOM 795 N N . ALA A 1 101 ? 30.114 4.883 -22.274 1.00 78.75 101 ALA A N 1
ATOM 796 C CA . ALA A 1 101 ? 29.486 6.128 -22.707 1.00 78.75 101 ALA A CA 1
ATOM 797 C C . ALA A 1 101 ? 28.250 6.538 -21.881 1.00 78.75 101 ALA A C 1
ATOM 799 O O . ALA A 1 101 ? 27.833 7.698 -21.971 1.00 78.75 101 ALA A O 1
ATOM 800 N N . ALA A 1 102 ? 27.701 5.656 -21.047 1.00 81.25 102 ALA A N 1
ATOM 801 C CA . ALA A 1 102 ? 26.630 5.969 -20.102 1.00 81.25 102 ALA A CA 1
ATOM 802 C C . ALA A 1 102 ? 27.164 6.426 -18.733 1.00 81.25 102 ALA A C 1
ATOM 804 O O . ALA A 1 102 ? 26.477 7.135 -17.993 1.00 81.25 102 ALA A O 1
ATOM 805 N N . LEU A 1 103 ? 28.415 6.092 -18.395 1.00 84.38 103 LEU A N 1
ATOM 806 C CA . LEU A 1 103 ? 29.000 6.463 -17.108 1.00 84.38 103 LEU A CA 1
ATOM 807 C C . LEU A 1 103 ? 29.186 7.988 -16.968 1.00 84.38 103 LEU A C 1
ATOM 809 O O . LEU A 1 103 ? 29.598 8.657 -17.920 1.00 84.38 103 LEU A O 1
ATOM 813 N N . PRO A 1 104 ? 28.979 8.566 -15.773 1.00 87.50 104 PRO A N 1
ATOM 814 C CA . PRO A 1 104 ? 29.367 9.938 -15.464 1.00 87.50 104 PRO A CA 1
ATOM 815 C C . PRO A 1 104 ? 30.845 10.239 -15.800 1.00 87.50 104 PRO A C 1
ATOM 817 O O . PRO A 1 104 ? 31.707 9.381 -15.581 1.00 87.50 104 PRO A O 1
ATOM 820 N N . PRO A 1 105 ? 31.195 11.468 -16.240 1.00 84.94 105 PRO A N 1
ATOM 821 C CA . PRO A 1 105 ? 32.553 11.808 -16.686 1.00 84.94 105 PRO A CA 1
ATOM 822 C C . PRO A 1 105 ? 33.664 11.538 -15.662 1.00 84.94 105 PRO A C 1
ATOM 824 O O . PRO A 1 105 ? 34.812 11.312 -16.039 1.00 84.94 105 PRO A O 1
ATOM 827 N N . PHE A 1 106 ? 33.347 11.579 -14.364 1.00 88.06 106 PHE A N 1
ATOM 828 C CA . PHE A 1 106 ? 34.329 11.322 -13.310 1.00 88.06 106 PHE A CA 1
ATOM 829 C C . PHE A 1 106 ? 34.701 9.833 -13.207 1.00 88.06 106 PHE A C 1
ATOM 831 O O . PHE A 1 106 ? 35.869 9.520 -12.990 1.00 88.06 106 PHE A O 1
ATOM 838 N N . LEU A 1 107 ? 33.739 8.926 -13.419 1.00 87.25 107 LEU A N 1
ATOM 839 C CA . LEU A 1 107 ? 33.966 7.478 -13.360 1.00 87.25 107 LEU A CA 1
ATOM 840 C C . LEU A 1 107 ? 34.756 6.983 -14.570 1.00 87.25 107 LEU A C 1
ATOM 842 O O . LEU A 1 107 ? 35.633 6.137 -14.412 1.00 87.25 107 LEU A O 1
ATOM 846 N N . ARG A 1 108 ? 34.518 7.566 -15.753 1.00 87.19 108 ARG A N 1
ATOM 847 C CA . ARG A 1 108 ? 35.307 7.258 -16.960 1.00 87.19 108 ARG A CA 1
ATOM 848 C C . ARG A 1 108 ? 36.790 7.544 -16.747 1.00 87.19 108 ARG A C 1
ATOM 850 O O . ARG A 1 108 ? 37.622 6.659 -16.908 1.00 87.19 108 ARG A O 1
ATOM 857 N N . LYS A 1 109 ? 37.109 8.747 -16.256 1.00 85.69 109 LYS A N 1
ATOM 858 C CA . LYS A 1 109 ? 38.492 9.151 -15.956 1.00 85.69 109 LYS A CA 1
ATOM 859 C C . LYS A 1 109 ? 39.161 8.248 -14.919 1.00 85.69 109 LYS A C 1
ATOM 861 O O . LYS A 1 109 ? 40.351 7.968 -15.028 1.00 85.69 109 LYS A O 1
ATOM 866 N N . GLN A 1 110 ? 38.415 7.795 -13.911 1.00 88.94 110 GLN A N 1
ATOM 867 C CA . GLN A 1 110 ? 38.942 6.887 -12.892 1.00 88.94 110 GLN A CA 1
ATOM 868 C C . GLN A 1 110 ? 39.268 5.502 -13.472 1.00 88.94 110 GLN A C 1
ATOM 870 O O . GLN A 1 110 ? 40.335 4.962 -13.181 1.00 88.94 110 GLN A O 1
ATOM 875 N N . ARG A 1 111 ? 38.392 4.945 -14.321 1.00 86.94 111 ARG A N 1
ATOM 876 C CA . ARG A 1 111 ? 38.636 3.674 -15.025 1.00 86.94 111 ARG A CA 1
ATOM 877 C C . ARG A 1 111 ? 39.835 3.763 -15.969 1.00 86.94 111 ARG A C 1
ATOM 879 O O . ARG A 1 111 ? 40.686 2.878 -15.952 1.00 86.94 111 ARG A O 1
ATOM 886 N N . GLU A 1 112 ? 39.945 4.845 -16.738 1.00 86.31 112 GLU A N 1
ATOM 887 C CA . GLU A 1 112 ? 41.096 5.096 -17.616 1.00 86.31 112 GLU A CA 1
ATOM 888 C C . GLU A 1 112 ? 42.413 5.146 -16.829 1.00 86.31 112 GLU A C 1
ATOM 890 O O . GLU A 1 112 ? 43.391 4.509 -17.221 1.00 86.31 112 GLU A O 1
ATOM 895 N N . GLN A 1 113 ? 42.434 5.839 -15.684 1.00 87.81 113 GLN A N 1
ATOM 896 C CA . GLN A 1 113 ? 43.609 5.886 -14.808 1.00 87.81 113 GLN A CA 1
ATOM 897 C C . GLN A 1 113 ? 43.977 4.507 -14.252 1.00 87.81 113 GLN A C 1
ATOM 899 O O . GLN A 1 113 ? 45.156 4.159 -14.234 1.00 87.81 113 GLN A O 1
ATOM 904 N N . GLN A 1 114 ? 42.994 3.700 -13.841 1.00 86.56 114 GLN A N 1
ATOM 905 C CA . GLN A 1 114 ? 43.240 2.330 -13.378 1.00 86.56 114 GLN A CA 1
ATOM 906 C C . GLN A 1 114 ? 43.812 1.443 -14.491 1.00 86.56 114 GLN A C 1
ATOM 908 O O . GLN A 1 114 ? 44.766 0.704 -14.254 1.00 86.56 114 GLN A O 1
ATOM 913 N N . ARG A 1 115 ? 43.293 1.557 -15.721 1.00 85.81 115 ARG A N 1
ATOM 914 C CA . ARG A 1 115 ? 43.821 0.844 -16.897 1.00 85.81 115 ARG A CA 1
ATOM 915 C C . ARG A 1 115 ? 45.269 1.230 -17.193 1.00 85.81 115 ARG A C 1
ATOM 917 O O . ARG A 1 115 ? 46.100 0.357 -17.427 1.00 85.81 115 ARG A O 1
ATOM 924 N N . GLN A 1 116 ? 45.584 2.524 -17.146 1.00 83.38 116 GLN A N 1
ATOM 925 C CA . GLN A 1 116 ? 46.947 3.020 -17.354 1.00 83.38 116 GLN A CA 1
ATOM 926 C C . GLN A 1 116 ? 47.911 2.541 -16.263 1.00 83.38 116 GLN A C 1
ATOM 928 O O . GLN A 1 116 ? 49.044 2.183 -16.571 1.00 83.38 116 GLN A O 1
ATOM 933 N N . GLN A 1 117 ? 47.466 2.485 -15.005 1.00 81.81 117 GLN A N 1
ATOM 934 C CA . GLN A 1 117 ? 48.269 1.949 -13.904 1.00 81.81 117 GLN A CA 1
ATOM 935 C C . GLN A 1 117 ? 48.522 0.444 -14.051 1.00 81.81 117 GLN A C 1
ATOM 937 O O . GLN A 1 117 ? 49.644 0.001 -13.824 1.00 81.81 117 GLN A O 1
ATOM 942 N N . ALA A 1 118 ? 47.522 -0.332 -14.478 1.00 78.56 118 ALA A N 1
ATOM 943 C CA . ALA A 1 118 ? 47.677 -1.766 -14.719 1.00 78.56 118 ALA A CA 1
ATOM 944 C C . ALA A 1 118 ? 48.668 -2.059 -15.860 1.00 78.56 118 ALA A C 1
ATOM 946 O O . ALA A 1 118 ? 49.539 -2.909 -15.711 1.00 78.56 118 ALA A O 1
ATOM 947 N N . LEU A 1 119 ? 48.597 -1.299 -16.959 1.00 75.38 119 LEU A N 1
ATOM 948 C CA . LEU A 1 119 ? 49.537 -1.411 -18.082 1.00 75.38 119 LEU A CA 1
ATOM 949 C C . LEU A 1 119 ? 50.974 -1.022 -17.698 1.00 75.38 119 LEU A C 1
ATOM 951 O O . LEU A 1 119 ? 51.925 -1.603 -18.207 1.00 75.38 119 LEU A O 1
ATOM 955 N N . GLN A 1 120 ? 51.145 -0.045 -16.802 1.00 68.50 120 GLN A N 1
ATOM 956 C CA . GLN A 1 120 ? 52.468 0.335 -16.290 1.00 68.50 120 GLN A CA 1
ATOM 957 C C . GLN A 1 120 ? 53.031 -0.686 -15.294 1.00 68.50 120 GLN A C 1
ATOM 959 O O . GLN A 1 120 ? 54.244 -0.868 -15.241 1.00 68.50 120 GLN A O 1
ATOM 964 N N . ALA A 1 121 ? 52.175 -1.357 -14.519 1.00 62.59 121 ALA A N 1
ATOM 965 C CA . ALA A 1 121 ? 52.589 -2.399 -13.580 1.00 62.59 121 ALA A CA 1
ATOM 966 C C . ALA A 1 121 ? 53.042 -3.692 -14.283 1.00 62.59 121 ALA A C 1
ATOM 968 O O . ALA A 1 121 ? 53.930 -4.371 -13.777 1.00 62.59 121 ALA A O 1
ATOM 969 N N . ASP A 1 122 ? 52.474 -4.000 -15.451 1.00 58.00 122 ASP A N 1
ATOM 970 C CA . ASP A 1 122 ? 52.853 -5.158 -16.278 1.00 58.00 122 ASP A CA 1
ATOM 971 C C . ASP A 1 122 ? 54.142 -4.915 -17.098 1.00 58.00 122 ASP A C 1
ATOM 973 O O . ASP A 1 122 ? 54.759 -5.843 -17.608 1.00 58.00 122 ASP A O 1
ATOM 977 N N . ALA A 1 123 ? 54.598 -3.659 -17.184 1.00 60.00 123 ALA A N 1
ATOM 978 C CA . ALA A 1 123 ? 55.800 -3.236 -17.911 1.00 60.00 123 ALA A CA 1
ATOM 979 C C . ALA A 1 123 ? 57.010 -2.933 -16.988 1.00 60.00 123 ALA A C 1
ATOM 981 O O . ALA A 1 123 ? 57.795 -2.022 -17.264 1.00 60.00 123 ALA A O 1
ATOM 982 N N . GLY A 1 124 ? 57.157 -3.661 -15.871 1.00 46.91 124 GLY A N 1
ATOM 983 C CA . GLY A 1 124 ? 58.326 -3.600 -14.970 1.00 46.91 124 GLY A CA 1
ATOM 984 C C . GLY A 1 124 ? 59.493 -4.506 -15.418 1.00 46.91 124 GLY A C 1
ATOM 985 O O . GLY A 1 124 ? 59.254 -5.495 -16.099 1.00 46.91 124 GLY A O 1
ATOM 986 N N . PRO A 1 125 ? 60.755 -4.184 -15.068 1.00 48.94 125 PRO A N 1
ATOM 987 C CA . PRO A 1 125 ? 61.937 -4.381 -15.917 1.00 48.94 125 PRO A CA 1
ATOM 988 C C . PRO A 1 125 ? 62.424 -5.834 -16.035 1.00 48.94 125 PRO A C 1
ATOM 990 O O . PRO A 1 125 ? 62.419 -6.584 -15.061 1.00 48.94 125 PRO A O 1
ATOM 993 N N . GLU A 1 126 ? 62.928 -6.180 -17.225 1.00 51.69 126 GLU A N 1
ATOM 994 C CA . GLU A 1 126 ? 63.717 -7.382 -17.529 1.00 51.69 126 GLU A CA 1
ATOM 995 C C . GLU A 1 126 ? 64.886 -7.504 -16.528 1.00 51.69 126 GLU A C 1
ATOM 997 O O . GLU A 1 126 ? 65.873 -6.770 -16.599 1.00 51.69 126 GLU A O 1
ATOM 1002 N N . LEU A 1 127 ? 64.751 -8.387 -15.535 1.00 49.91 127 LEU A N 1
ATOM 1003 C CA . LEU A 1 127 ? 65.838 -8.752 -14.629 1.00 49.91 127 LEU A CA 1
ATOM 1004 C C . LEU A 1 127 ? 66.769 -9.715 -15.375 1.00 49.91 127 LEU A C 1
ATOM 1006 O O . LEU A 1 127 ? 66.407 -10.868 -15.609 1.00 49.91 127 LEU A O 1
ATOM 1010 N N . GLU A 1 128 ? 67.958 -9.235 -15.750 1.00 44.62 128 GLU A N 1
ATOM 1011 C CA . GLU A 1 128 ? 69.051 -10.065 -16.265 1.00 44.62 128 GLU A CA 1
ATOM 1012 C C . GLU A 1 128 ? 69.308 -11.245 -15.313 1.00 44.62 128 GLU A C 1
ATOM 1014 O O . GLU A 1 128 ? 69.567 -11.075 -14.120 1.00 44.62 128 GLU A O 1
ATOM 1019 N N . ASN A 1 129 ? 69.190 -12.455 -15.857 1.00 44.50 129 ASN A N 1
ATOM 1020 C CA . ASN A 1 129 ? 69.340 -13.721 -15.152 1.00 44.50 129 ASN A CA 1
ATOM 1021 C C . ASN A 1 129 ? 70.830 -13.973 -14.834 1.00 44.50 129 ASN A C 1
ATOM 1023 O O . ASN A 1 129 ? 71.615 -14.103 -15.776 1.00 44.50 129 ASN A O 1
ATOM 1027 N N . PRO A 1 130 ? 71.263 -14.050 -13.561 1.00 44.16 130 PRO A N 1
ATOM 1028 C CA . PRO A 1 130 ? 72.627 -14.451 -13.251 1.00 44.16 130 PRO A CA 1
ATOM 1029 C C . PRO A 1 130 ? 72.761 -15.971 -13.435 1.00 44.16 130 PRO A C 1
ATOM 1031 O O . PRO A 1 130 ? 72.058 -16.746 -12.789 1.00 44.16 130 PRO A O 1
ATOM 1034 N N . GLU A 1 131 ? 73.666 -16.378 -14.328 1.00 46.66 131 GLU A N 1
ATOM 1035 C CA . GLU A 1 131 ? 74.000 -17.769 -14.657 1.00 46.66 131 GLU A CA 1
ATOM 1036 C C . GLU A 1 131 ? 74.131 -18.657 -13.402 1.00 46.66 131 GLU A C 1
ATOM 1038 O O . GLU A 1 131 ? 74.947 -18.401 -12.513 1.00 46.66 131 GLU A O 1
ATOM 1043 N N . THR A 1 132 ? 73.334 -19.727 -13.325 1.00 42.28 132 THR A N 1
ATOM 1044 C CA . THR A 1 132 ? 73.490 -20.772 -12.303 1.00 42.28 132 THR A CA 1
ATOM 1045 C C . THR A 1 132 ? 74.669 -21.684 -12.661 1.00 42.28 132 THR A C 1
ATOM 1047 O O . THR A 1 132 ? 74.708 -22.163 -13.794 1.00 42.28 132 THR A O 1
ATOM 1050 N N . PRO A 1 133 ? 75.601 -21.988 -11.736 1.00 47.50 133 PRO A N 1
ATOM 1051 C CA . PRO A 1 133 ? 76.686 -22.920 -12.010 1.00 47.50 133 PRO A CA 1
ATOM 1052 C C . PRO A 1 133 ? 76.149 -24.354 -12.043 1.00 47.50 133 PRO A C 1
ATOM 1054 O O . PRO A 1 133 ? 75.510 -24.806 -11.092 1.00 47.50 133 PRO A O 1
ATOM 1057 N N . GLU A 1 134 ? 76.419 -25.066 -13.135 1.00 48.66 134 GLU A N 1
ATOM 1058 C CA . GLU A 1 134 ? 76.123 -26.490 -13.270 1.00 48.66 134 GLU A CA 1
ATOM 1059 C C . GLU A 1 134 ? 77.097 -27.310 -12.410 1.00 48.66 134 GLU A C 1
ATOM 1061 O O . GLU A 1 134 ? 78.316 -27.217 -12.559 1.00 48.66 134 GLU A O 1
ATOM 1066 N N . TYR A 1 135 ? 76.556 -28.127 -11.506 1.00 48.88 135 TYR A N 1
ATOM 1067 C CA . TYR A 1 135 ? 77.300 -29.205 -10.861 1.00 48.88 135 TYR A CA 1
ATOM 1068 C C . TYR A 1 135 ? 76.803 -30.523 -11.463 1.00 48.88 135 TYR A C 1
ATOM 1070 O O . TYR A 1 135 ? 75.679 -30.945 -11.184 1.00 48.88 135 TYR A O 1
ATOM 1078 N N . GLU A 1 136 ? 77.626 -31.162 -12.297 1.00 51.19 136 GLU A N 1
ATOM 1079 C CA . GLU A 1 136 ? 77.410 -32.540 -12.743 1.00 51.19 136 GLU A CA 1
ATOM 1080 C C . GLU A 1 136 ? 77.594 -33.487 -11.547 1.00 51.19 136 GLU A C 1
ATOM 1082 O O . GLU A 1 136 ? 78.668 -33.580 -10.950 1.00 51.19 136 GLU A O 1
ATOM 1087 N N . LEU A 1 137 ? 76.516 -34.172 -11.167 1.00 47.66 137 LEU A N 1
ATOM 1088 C CA . LEU A 1 137 ? 76.550 -35.316 -10.261 1.00 47.66 137 LEU A CA 1
ATOM 1089 C C . LEU A 1 137 ? 76.733 -36.579 -11.108 1.00 47.66 137 LEU A C 1
ATOM 1091 O O . LEU A 1 137 ? 75.746 -37.155 -11.564 1.00 47.66 137 LEU A O 1
ATOM 1095 N N . ASP A 1 138 ? 77.982 -36.998 -11.301 1.00 47.88 138 ASP A N 1
ATOM 1096 C CA . ASP A 1 138 ? 78.294 -38.351 -11.768 1.00 47.88 138 ASP A CA 1
ATOM 1097 C C . ASP A 1 138 ? 78.318 -39.337 -10.588 1.00 47.88 138 ASP A C 1
ATOM 1099 O O . ASP A 1 138 ? 78.787 -39.023 -9.488 1.00 47.88 138 ASP A O 1
ATOM 1103 N N . ALA A 1 139 ? 77.737 -40.511 -10.846 1.00 45.56 139 ALA A N 1
ATOM 1104 C CA . ALA A 1 139 ? 77.474 -41.611 -9.917 1.00 45.56 139 ALA A CA 1
ATOM 1105 C C . ALA A 1 139 ? 78.711 -42.450 -9.550 1.00 45.56 139 ALA A C 1
ATOM 1107 O O . ALA A 1 139 ? 79.657 -42.535 -10.365 1.00 45.56 139 ALA A O 1
#